Protein AF-A0A0S9SFR9-F1 (afdb_monomer_lite)

Foldseek 3Di:
DDDDDDDDDPDDDPPPCDDPPDDDDPPPDLQPWFWWWKWKDDPPDDIDIDTATENDPVVVQVVVVVVDDPPIDIDTPGTDDPVRVVVVVHDHDDPDDD

Structure (mmCIF, N/CA/C/O backbone):
data_AF-A0A0S9SFR9-F1
#
_entry.id   AF-A0A0S9SFR9-F1
#
loop_
_atom_site.group_PDB
_atom_site.id
_atom_site.type_symbol
_atom_site.label_atom_id
_atom_site.label_alt_id
_atom_site.label_comp_id
_atom_site.label_asym_id
_atom_site.label_entity_id
_atom_site.label_seq_id
_atom_site.pdbx_PDB_ins_code
_atom_site.Cartn_x
_atom_site.Cartn_y
_atom_site.Cartn_z
_atom_site.occupancy
_atom_site.B_iso_or_equiv
_atom_site.auth_seq_id
_atom_site.auth_comp_id
_atom_site.auth_asym_id
_atom_site.auth_atom_id
_atom_site.pdbx_PDB_model_num
ATOM 1 N N . MET A 1 1 ? -10.470 40.001 -79.546 1.00 43.50 1 MET A N 1
ATOM 2 C CA . MET A 1 1 ? -10.487 38.532 -79.396 1.00 43.50 1 MET A CA 1
ATOM 3 C C . MET A 1 1 ? -9.694 38.181 -78.144 1.00 43.50 1 MET A C 1
ATOM 5 O O . MET A 1 1 ? -8.491 38.412 -78.155 1.00 43.50 1 MET A O 1
ATOM 9 N N . PRO A 1 2 ? -10.340 37.760 -77.045 1.00 51.69 2 PRO A N 1
ATOM 10 C CA . PRO A 1 2 ? -9.649 37.393 -75.811 1.00 51.69 2 PRO A CA 1
ATOM 11 C C . PRO A 1 2 ? -9.018 36.001 -75.946 1.00 51.69 2 PRO A C 1
ATOM 13 O O . PRO A 1 2 ? -9.666 35.082 -76.442 1.00 51.69 2 PRO A O 1
ATOM 16 N N . GLN A 1 3 ? -7.773 35.843 -75.494 1.00 54.56 3 GLN A N 1
ATOM 17 C CA . GLN A 1 3 ? -7.164 34.530 -75.280 1.00 54.56 3 GLN A CA 1
ATOM 18 C C . GLN A 1 3 ? -7.134 34.222 -73.776 1.00 54.56 3 GLN A C 1
ATOM 20 O O . GLN A 1 3 ? -6.353 34.780 -73.013 1.00 54.56 3 GLN A O 1
ATOM 25 N N . THR A 1 4 ? -8.068 33.359 -73.382 1.00 56.69 4 THR A N 1
ATOM 26 C CA . THR A 1 4 ? -8.009 32.285 -72.368 1.00 56.69 4 THR A CA 1
ATOM 27 C C . THR A 1 4 ? -6.627 31.598 -72.431 1.00 56.69 4 THR A C 1
ATOM 29 O O . THR A 1 4 ? -6.140 31.403 -73.538 1.00 56.69 4 THR A O 1
ATOM 32 N N . VAL A 1 5 ? -5.856 31.233 -71.397 1.00 54.16 5 VAL A N 1
ATOM 33 C CA . VAL A 1 5 ? -5.998 30.468 -70.128 1.00 54.16 5 VAL A CA 1
ATOM 34 C C . VAL A 1 5 ? -4.582 30.537 -69.474 1.00 54.16 5 VAL A C 1
ATOM 36 O O . VAL A 1 5 ? -3.620 30.817 -70.178 1.00 54.16 5 VAL A O 1
ATOM 39 N N . VAL A 1 6 ? -4.297 30.340 -68.184 1.00 58.34 6 VAL A N 1
ATOM 40 C CA . VAL A 1 6 ? -4.533 29.176 -67.315 1.00 58.34 6 VAL A CA 1
ATOM 41 C C . VAL A 1 6 ? -4.373 29.666 -65.871 1.00 58.34 6 VAL A C 1
ATOM 43 O O . VAL A 1 6 ? -3.390 30.320 -65.532 1.00 58.34 6 VAL A O 1
ATOM 46 N N . SER A 1 7 ? -5.351 29.339 -65.036 1.00 51.62 7 SER A N 1
ATOM 47 C CA . SER A 1 7 ? -5.358 29.596 -63.602 1.00 51.62 7 SER A CA 1
ATOM 48 C C . SER A 1 7 ? -4.287 28.787 -62.874 1.00 51.62 7 SER A C 1
ATOM 50 O O . SER A 1 7 ? -4.176 27.573 -63.045 1.00 51.62 7 SER A O 1
ATOM 52 N N . ASP A 1 8 ? -3.545 29.489 -62.028 1.00 55.38 8 ASP A N 1
ATOM 53 C CA . ASP A 1 8 ? -2.663 28.948 -61.005 1.00 55.38 8 ASP A CA 1
ATOM 54 C C . ASP A 1 8 ? -3.501 28.169 -59.973 1.00 55.38 8 ASP A C 1
ATOM 56 O O . ASP A 1 8 ? -4.407 28.713 -59.337 1.00 55.38 8 ASP A O 1
ATOM 60 N N . LEU A 1 9 ? -3.248 26.866 -59.863 1.00 59.59 9 LEU A N 1
ATOM 61 C CA . LEU A 1 9 ? -3.866 25.963 -58.895 1.00 59.59 9 LEU A CA 1
ATOM 62 C C . LEU A 1 9 ? -2.746 25.075 -58.345 1.00 59.59 9 LEU A C 1
ATOM 64 O O . LEU A 1 9 ? -2.323 24.132 -59.025 1.00 59.59 9 LEU A O 1
ATOM 68 N N . PRO A 1 10 ? -2.238 25.329 -57.129 1.00 55.44 10 PRO A N 1
ATOM 69 C CA . PRO A 1 10 ? -1.338 24.384 -56.498 1.00 55.44 10 PRO A CA 1
ATOM 70 C C . PRO A 1 10 ? -2.111 23.091 -56.221 1.00 55.44 10 PRO A C 1
ATOM 72 O O . PRO A 1 10 ? -3.153 23.094 -55.562 1.00 55.44 10 PRO A O 1
ATOM 75 N N . ARG A 1 11 ? -1.588 21.973 -56.740 1.00 49.31 11 ARG A N 1
ATOM 76 C CA . ARG A 1 11 ? -2.037 20.615 -56.413 1.00 49.31 11 ARG A CA 1
ATOM 77 C C . ARG A 1 11 ? -2.063 20.453 -54.892 1.00 49.31 11 ARG A C 1
ATOM 79 O O . ARG A 1 11 ? -1.019 20.261 -54.274 1.00 49.31 11 ARG A O 1
ATOM 86 N N . GLN A 1 12 ? -3.254 20.491 -54.301 1.00 52.94 12 GLN A N 1
ATOM 87 C CA . GLN A 1 12 ? -3.464 19.978 -52.955 1.00 52.94 12 GLN A CA 1
ATOM 88 C C . GLN A 1 12 ? -3.190 18.473 -52.991 1.00 52.94 12 GLN A C 1
ATOM 90 O O . GLN A 1 12 ? -3.901 17.708 -53.643 1.00 52.94 12 GLN A O 1
ATOM 95 N N . GLN A 1 13 ? -2.112 18.057 -52.332 1.00 56.72 13 GLN A N 1
ATOM 96 C CA . GLN A 1 13 ? -1.910 16.659 -51.982 1.00 56.72 13 GLN A CA 1
ATOM 97 C C . GLN A 1 13 ? -3.009 16.273 -50.981 1.00 56.72 13 GLN A C 1
ATOM 99 O O . GLN A 1 13 ? -3.217 17.015 -50.017 1.00 56.72 13 GLN A O 1
ATOM 104 N N . PRO A 1 14 ? -3.727 15.156 -51.172 1.00 61.88 14 PRO A N 1
ATOM 105 C CA . PRO A 1 14 ? -4.634 14.677 -50.142 1.00 61.88 14 PRO A CA 1
ATOM 106 C C . PRO A 1 14 ? -3.810 14.307 -48.897 1.00 61.88 14 PRO A C 1
ATOM 108 O O . PRO A 1 14 ? -2.791 13.623 -49.038 1.00 61.88 14 PRO A O 1
ATOM 111 N N . PRO A 1 15 ? -4.207 14.732 -47.683 1.00 50.94 15 PRO A N 1
ATOM 112 C CA . PRO A 1 15 ? -3.564 14.254 -46.473 1.00 50.94 15 PRO A CA 1
ATOM 113 C C . PRO A 1 15 ? -3.812 12.750 -46.382 1.00 50.94 15 PRO A C 1
ATOM 115 O O . PRO A 1 15 ? -4.956 12.296 -46.293 1.00 50.94 15 PRO A O 1
ATOM 118 N N . GLY A 1 16 ? -2.723 11.983 -46.450 1.00 45.84 16 GLY A N 1
ATOM 119 C CA . GLY A 1 16 ? -2.730 10.558 -46.173 1.00 45.84 16 GLY A CA 1
ATOM 120 C C . GLY A 1 16 ? -3.442 10.331 -44.849 1.00 45.84 16 GLY A C 1
ATOM 121 O O . GLY A 1 16 ? -2.992 10.778 -43.797 1.00 45.84 16 GLY A O 1
ATOM 122 N N . THR A 1 17 ? -4.603 9.693 -44.925 1.00 60.66 17 THR A N 1
ATOM 123 C CA . THR A 1 17 ? -5.346 9.238 -43.761 1.00 60.66 17 THR A CA 1
ATOM 124 C C . THR A 1 17 ? -4.584 8.040 -43.212 1.00 60.66 17 THR A C 1
ATOM 126 O O . THR A 1 17 ? -4.872 6.897 -43.559 1.00 60.66 17 THR A O 1
ATOM 129 N N . GLU A 1 18 ? -3.549 8.294 -42.414 1.00 53.34 18 GLU A N 1
ATOM 130 C CA . GLU A 1 18 ? -2.992 7.249 -41.568 1.00 53.34 18 GLU A CA 1
ATOM 131 C C . GLU A 1 18 ? -4.064 6.903 -40.523 1.00 53.34 18 GLU A C 1
ATOM 133 O O . GLU A 1 18 ? -4.516 7.788 -39.787 1.00 53.34 18 GLU A O 1
ATOM 138 N N . PRO A 1 19 ? -4.542 5.649 -40.470 1.00 64.19 19 PRO A N 1
ATOM 139 C CA . PRO A 1 19 ? -5.456 5.240 -39.418 1.00 64.19 19 PRO A CA 1
ATOM 140 C C . PRO A 1 19 ? -4.746 5.410 -38.067 1.00 64.19 19 PRO A C 1
ATOM 142 O O . PRO A 1 19 ? -3.552 5.106 -37.974 1.00 64.19 19 PRO A O 1
ATOM 145 N N . PRO A 1 20 ? -5.437 5.861 -37.003 1.00 51.69 20 PRO A N 1
ATOM 146 C CA . PRO A 1 20 ? -4.856 5.859 -35.674 1.00 51.69 20 PRO A CA 1
ATOM 147 C C . PRO A 1 20 ? -4.539 4.409 -35.321 1.00 51.69 20 PRO A C 1
ATOM 149 O O . PRO A 1 20 ? -5.432 3.609 -35.042 1.00 51.69 20 PRO A O 1
ATOM 152 N N . GLY A 1 21 ? -3.252 4.072 -35.381 1.00 43.41 21 GLY A N 1
ATOM 153 C CA . GLY A 1 21 ? -2.708 2.827 -34.878 1.00 43.41 21 GLY A CA 1
ATOM 154 C C . GLY A 1 21 ? -3.014 2.743 -33.394 1.00 43.41 21 GLY A C 1
ATOM 155 O O . GLY A 1 21 ? -2.270 3.236 -32.547 1.00 43.41 21 GLY A O 1
ATOM 156 N N . THR A 1 22 ? -4.150 2.135 -33.082 1.00 53.53 22 THR A N 1
ATOM 157 C CA . THR A 1 22 ? -4.416 1.574 -31.777 1.00 53.53 22 THR A CA 1
ATOM 158 C C . THR A 1 22 ? -3.348 0.540 -31.475 1.00 53.53 22 THR A C 1
ATOM 160 O O . THR A 1 22 ? -3.197 -0.458 -32.175 1.00 53.53 22 THR A O 1
ATOM 163 N N . ASP A 1 23 ? -2.730 0.784 -30.329 1.00 53.53 23 ASP A N 1
ATOM 164 C CA . ASP A 1 23 ? -2.268 -0.216 -29.387 1.00 53.53 23 ASP A CA 1
ATOM 165 C C . ASP A 1 23 ? -0.833 -0.741 -29.552 1.00 53.53 23 ASP A C 1
ATOM 167 O O . ASP A 1 23 ? -0.312 -1.021 -30.627 1.00 53.53 23 ASP A O 1
ATOM 171 N N . LYS A 1 24 ? -0.238 -0.937 -28.373 1.00 49.56 24 LYS A N 1
ATOM 172 C CA . LYS A 1 24 ? 1.004 -1.658 -28.089 1.00 49.56 24 LYS A CA 1
ATOM 173 C C . LYS A 1 24 ? 2.306 -0.946 -28.420 1.00 49.56 24 LYS A C 1
ATOM 175 O O . LYS A 1 24 ? 3.100 -1.452 -29.200 1.00 49.56 24 LYS A O 1
ATOM 180 N N . SER A 1 25 ? 2.614 0.139 -27.702 1.00 46.59 25 SER A N 1
ATOM 181 C CA . SER A 1 25 ? 3.995 0.398 -27.228 1.00 46.59 25 SER A CA 1
ATOM 182 C C . SER A 1 25 ? 4.093 1.596 -26.281 1.00 46.59 25 SER A C 1
ATOM 184 O O . SER A 1 25 ? 4.801 2.573 -26.514 1.00 46.59 25 SER A O 1
ATOM 186 N N . ARG A 1 26 ? 3.427 1.505 -25.128 1.00 47.03 26 ARG A N 1
ATOM 187 C CA . ARG A 1 26 ? 3.876 2.228 -23.928 1.00 47.03 26 ARG A CA 1
ATOM 188 C C . ARG A 1 26 ? 4.182 1.277 -22.775 1.00 47.03 26 ARG A C 1
ATOM 190 O O . ARG A 1 26 ? 4.047 1.621 -21.613 1.00 47.03 26 ARG A O 1
ATOM 197 N N . SER A 1 27 ? 4.761 0.120 -23.104 1.00 47.56 27 SER A N 1
ATOM 198 C CA . SER A 1 27 ? 5.702 -0.554 -22.200 1.00 47.56 27 SER A CA 1
ATOM 199 C C . SER A 1 27 ? 7.025 0.230 -22.187 1.00 47.56 27 SER A C 1
ATOM 201 O O . SER A 1 27 ? 8.087 -0.251 -22.577 1.00 47.56 27 SER A O 1
ATOM 203 N N . ARG A 1 28 ? 6.968 1.516 -21.820 1.00 49.38 28 ARG A N 1
ATOM 204 C CA . ARG A 1 28 ? 8.167 2.324 -21.598 1.00 49.38 28 ARG A CA 1
ATOM 205 C C . ARG A 1 28 ? 8.663 1.965 -20.211 1.00 49.38 28 ARG A C 1
ATOM 207 O O . ARG A 1 28 ? 8.216 2.552 -19.241 1.00 49.38 28 ARG A O 1
ATOM 214 N N . ARG A 1 29 ? 9.545 0.962 -20.148 1.00 49.94 29 ARG A N 1
ATOM 215 C CA . ARG A 1 29 ? 10.382 0.635 -18.983 1.00 49.94 29 ARG A CA 1
ATOM 216 C C . ARG A 1 29 ? 9.598 0.708 -17.671 1.00 49.94 29 ARG A C 1
ATOM 218 O O . ARG A 1 29 ? 9.745 1.662 -16.915 1.00 49.94 29 ARG A O 1
ATOM 225 N N . SER A 1 30 ? 8.787 -0.311 -17.389 1.00 48.88 30 SER A N 1
ATOM 226 C CA . SER A 1 30 ? 8.304 -0.519 -16.024 1.00 48.88 30 SER A CA 1
ATOM 227 C C . SER A 1 30 ? 9.536 -0.703 -15.133 1.00 48.88 30 SER A C 1
ATOM 229 O O . SER A 1 30 ? 10.115 -1.789 -15.057 1.00 48.88 30 SER A O 1
ATOM 231 N N . GLY A 1 31 ? 10.001 0.390 -14.518 1.00 54.88 31 GLY A N 1
ATOM 232 C CA . GLY A 1 31 ? 10.908 0.332 -13.383 1.00 54.88 31 GLY A CA 1
ATOM 233 C C . GLY A 1 31 ? 10.315 -0.664 -12.398 1.00 54.88 31 GLY A C 1
ATOM 234 O O . GLY A 1 31 ? 9.095 -0.737 -12.274 1.00 54.88 31 GLY A O 1
ATOM 235 N N . LYS A 1 32 ? 11.159 -1.510 -11.798 1.00 65.81 32 LYS A N 1
ATOM 236 C CA . LYS A 1 32 ? 10.743 -2.668 -10.991 1.00 65.81 32 LYS A CA 1
ATOM 237 C C . LYS A 1 32 ? 9.622 -2.270 -10.020 1.00 65.81 32 LYS A C 1
ATOM 239 O O . LYS A 1 32 ? 9.919 -1.758 -8.947 1.00 65.81 32 LYS A O 1
ATOM 244 N N . SER A 1 33 ? 8.362 -2.516 -10.392 1.00 72.56 33 SER A N 1
ATOM 245 C CA . SER A 1 33 ? 7.206 -2.190 -9.555 1.00 72.56 33 SER A CA 1
ATOM 246 C C . SER A 1 33 ? 7.337 -2.973 -8.253 1.00 72.56 33 SER A C 1
ATOM 248 O O . SER A 1 33 ? 7.503 -4.200 -8.306 1.00 72.56 33 SER A O 1
ATOM 250 N N . GLN A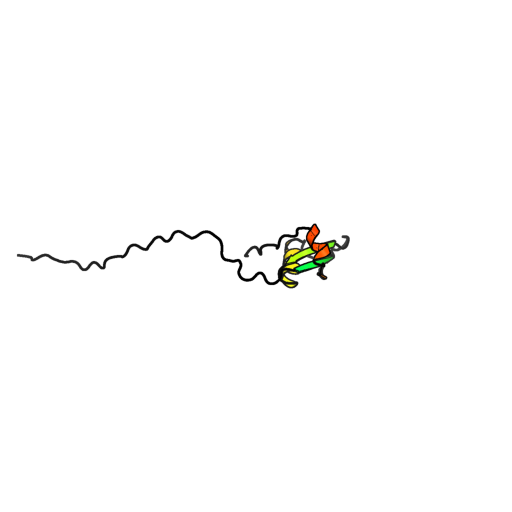 1 34 ? 7.286 -2.288 -7.118 1.00 87.38 34 GLN A N 1
ATOM 251 C CA . GLN A 1 34 ? 7.396 -2.896 -5.795 1.00 87.38 34 GLN A CA 1
ATOM 252 C C . GLN A 1 34 ? 6.027 -2.901 -5.127 1.00 87.38 34 GLN A C 1
ATOM 254 O O . GLN A 1 34 ? 5.099 -2.236 -5.584 1.00 87.38 34 GLN A O 1
ATOM 259 N N . VAL A 1 35 ? 5.889 -3.695 -4.069 1.00 91.56 35 VAL A N 1
ATOM 260 C CA . VAL A 1 35 ? 4.691 -3.656 -3.233 1.00 91.56 35 VAL A CA 1
ATOM 261 C C . VAL A 1 35 ? 5.035 -2.912 -1.958 1.00 91.56 35 VAL A C 1
ATOM 263 O O . VAL A 1 35 ? 5.915 -3.331 -1.205 1.00 91.56 35 VAL A O 1
ATOM 266 N N . PHE A 1 36 ? 4.354 -1.797 -1.751 1.00 93.31 36 PHE A N 1
ATOM 267 C CA . PHE A 1 36 ? 4.485 -0.935 -0.591 1.00 93.31 36 PHE A CA 1
ATOM 268 C C . PHE A 1 36 ? 3.378 -1.253 0.404 1.00 93.31 36 PHE A C 1
ATOM 270 O O . PHE A 1 36 ? 2.263 -1.603 0.017 1.00 93.31 36 PHE A O 1
ATOM 277 N N . LEU A 1 37 ? 3.709 -1.150 1.685 1.00 94.88 37 LEU A N 1
ATOM 278 C CA . LEU A 1 37 ? 2.746 -1.178 2.772 1.00 94.88 37 LEU A CA 1
ATOM 279 C C . LEU A 1 37 ? 2.498 0.261 3.204 1.00 94.88 37 LEU A C 1
ATOM 281 O O . LEU A 1 37 ? 3.442 0.975 3.546 1.00 94.88 37 LEU A O 1
ATOM 285 N N . VAL A 1 38 ? 1.239 0.674 3.184 1.00 94.88 38 VAL A N 1
ATOM 286 C CA . VAL A 1 38 ? 0.818 2.024 3.549 1.00 94.88 38 VAL A CA 1
ATOM 287 C C . VAL A 1 38 ? -0.132 1.925 4.729 1.00 94.88 38 VAL A C 1
ATOM 289 O O . VAL A 1 38 ? -1.185 1.294 4.638 1.00 94.88 38 VAL A O 1
ATOM 292 N N . ALA A 1 39 ? 0.260 2.525 5.844 1.00 94.38 39 ALA A N 1
ATOM 293 C CA . ALA A 1 39 ? -0.565 2.647 7.028 1.00 94.38 39 ALA A CA 1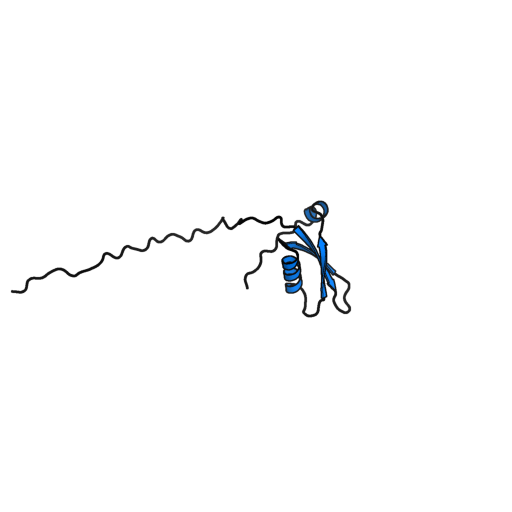
ATOM 294 C C . ALA A 1 39 ? -1.502 3.848 6.883 1.00 94.38 39 ALA A C 1
ATOM 296 O O . ALA A 1 39 ? -1.088 4.930 6.472 1.00 94.38 39 ALA A O 1
ATOM 297 N N . VAL A 1 40 ? -2.762 3.651 7.257 1.00 93.19 40 VAL A N 1
ATOM 298 C CA . VAL A 1 40 ? -3.785 4.691 7.302 1.00 93.19 40 VAL A CA 1
ATOM 299 C C . VAL A 1 40 ? -4.370 4.726 8.700 1.00 93.19 40 VAL A C 1
ATOM 301 O O . VAL A 1 40 ? -5.002 3.770 9.161 1.00 93.19 40 VAL A O 1
ATOM 304 N N . LYS A 1 41 ? -4.148 5.850 9.374 1.00 92.44 41 LYS A N 1
ATOM 305 C CA . LYS A 1 41 ? -4.637 6.128 10.717 1.00 92.44 41 LYS A CA 1
ATOM 306 C C . LYS A 1 41 ? -5.742 7.172 10.640 1.00 92.44 41 LYS A C 1
ATOM 308 O O . LYS A 1 41 ? -5.513 8.316 10.256 1.00 92.44 41 LYS A O 1
ATOM 313 N N . GLN A 1 42 ? -6.940 6.774 11.043 1.00 89.94 42 GLN A N 1
ATOM 314 C CA . GLN A 1 42 ? -8.115 7.637 11.115 1.00 89.94 42 GLN A CA 1
ATOM 315 C C . GLN A 1 42 ? -8.584 7.758 12.564 1.00 89.94 42 GLN A C 1
ATOM 317 O O . GLN A 1 42 ? -8.373 6.873 13.396 1.00 89.94 42 GLN A O 1
ATOM 322 N N . ARG A 1 43 ? -9.192 8.896 12.900 1.00 87.94 43 ARG A N 1
ATOM 323 C CA . ARG A 1 43 ? -9.682 9.147 14.256 1.00 87.94 43 ARG A CA 1
ATOM 324 C C . ARG A 1 43 ? -10.838 8.190 14.564 1.00 87.94 43 ARG A C 1
ATOM 326 O O . ARG A 1 43 ? -11.786 8.136 13.796 1.00 87.94 43 ARG A O 1
ATOM 333 N N . ARG A 1 44 ? -10.785 7.516 15.721 1.00 88.50 44 ARG A N 1
ATOM 334 C CA . ARG A 1 44 ? -11.794 6.536 16.196 1.00 88.50 44 ARG A CA 1
ATOM 335 C C . ARG A 1 44 ? -11.931 5.272 15.334 1.00 88.50 44 ARG A C 1
ATOM 337 O O . ARG A 1 44 ? -12.813 4.468 15.600 1.00 88.50 44 ARG A O 1
ATOM 344 N N . GLU A 1 45 ? -11.035 5.067 14.378 1.00 87.44 45 GLU A N 1
ATOM 345 C CA . GLU A 1 45 ? -10.992 3.878 13.529 1.00 87.44 45 GLU A CA 1
ATOM 346 C C . GLU A 1 45 ? -9.741 3.046 13.852 1.00 87.44 45 GLU A C 1
ATOM 348 O O . GLU A 1 45 ? -8.712 3.607 14.253 1.00 87.44 45 GLU A O 1
ATOM 353 N N . PRO A 1 46 ? -9.786 1.713 13.683 1.00 90.19 46 PRO A N 1
ATOM 354 C CA . PRO A 1 46 ? -8.597 0.881 13.798 1.00 90.19 46 PRO A CA 1
ATOM 355 C C . PRO A 1 46 ? -7.573 1.236 12.712 1.00 90.19 46 PRO A C 1
ATOM 357 O O . PRO A 1 46 ? -7.929 1.641 11.604 1.00 90.19 46 PRO A O 1
ATOM 360 N N . LEU A 1 47 ? -6.286 1.042 13.019 1.00 91.62 47 LEU A N 1
ATOM 361 C CA . LEU A 1 47 ? -5.206 1.206 12.046 1.00 91.62 47 LEU A CA 1
ATOM 362 C C . LEU A 1 47 ? -5.399 0.223 10.885 1.00 91.62 47 LEU A C 1
ATOM 364 O O . LEU A 1 47 ? -5.476 -0.988 11.100 1.00 91.62 47 LEU A O 1
ATOM 368 N N . ARG A 1 48 ? -5.429 0.740 9.655 1.00 92.94 48 ARG A N 1
ATOM 369 C CA . ARG A 1 48 ? -5.510 -0.070 8.434 1.00 92.94 48 ARG A CA 1
ATOM 370 C C . ARG A 1 48 ? -4.164 -0.046 7.728 1.00 92.94 48 ARG A C 1
ATOM 372 O O . ARG A 1 48 ? -3.511 0.992 7.681 1.00 92.94 48 ARG A O 1
ATOM 379 N N . VAL A 1 49 ? -3.749 -1.182 7.175 1.00 93.12 49 VAL A N 1
ATOM 380 C CA . VAL A 1 49 ? -2.531 -1.281 6.363 1.00 93.12 49 VAL A CA 1
ATOM 381 C C . VAL A 1 49 ? -2.908 -1.822 4.993 1.00 93.12 49 VAL A C 1
ATOM 383 O O . VAL A 1 49 ? -3.441 -2.925 4.882 1.00 93.12 49 VAL A O 1
ATOM 386 N N . TYR A 1 50 ? -2.621 -1.045 3.954 1.00 92.94 50 TYR A N 1
ATOM 387 C CA . TYR A 1 50 ? -2.883 -1.399 2.565 1.00 92.94 50 TYR A CA 1
ATOM 388 C C . TYR A 1 50 ? -1.599 -1.867 1.885 1.00 92.94 50 TYR A C 1
ATOM 390 O O . TYR A 1 50 ? -0.533 -1.286 2.085 1.00 92.94 50 TYR A O 1
ATOM 398 N N . ALA A 1 51 ? -1.704 -2.909 1.060 1.00 92.50 51 ALA A N 1
ATOM 399 C CA . ALA A 1 51 ? -0.623 -3.353 0.189 1.00 92.50 51 ALA A CA 1
ATOM 400 C C . ALA A 1 51 ? -0.877 -2.842 -1.232 1.00 92.50 51 ALA A C 1
ATOM 402 O O . ALA A 1 51 ? -1.842 -3.254 -1.874 1.00 92.50 51 ALA A O 1
ATOM 403 N N . VAL A 1 52 ? -0.001 -1.969 -1.729 1.00 92.06 52 VAL A N 1
ATOM 404 C CA . VAL A 1 52 ? -0.165 -1.298 -3.026 1.00 92.06 52 VAL A CA 1
ATOM 405 C C . VAL A 1 52 ? 1.025 -1.583 -3.919 1.00 92.06 52 VAL A C 1
ATOM 407 O O . VAL A 1 52 ? 2.177 -1.482 -3.497 1.00 92.06 52 VAL A O 1
ATOM 410 N N . ARG A 1 53 ? 0.758 -1.955 -5.173 1.00 90.69 53 ARG A N 1
A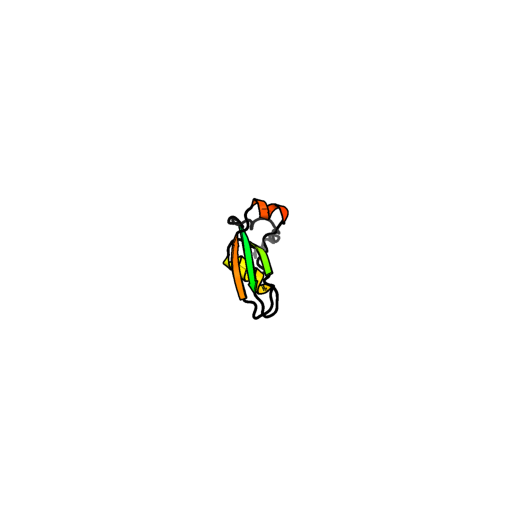TOM 411 C CA . ARG A 1 53 ? 1.801 -2.169 -6.174 1.00 90.69 53 ARG A CA 1
ATOM 412 C C . ARG A 1 53 ? 2.008 -0.893 -6.987 1.00 90.69 53 ARG A C 1
ATOM 414 O O . ARG A 1 53 ? 1.166 -0.566 -7.813 1.00 90.69 53 ARG A O 1
ATOM 421 N N . ALA A 1 54 ? 3.154 -0.247 -6.798 1.00 90.38 54 ALA A N 1
ATOM 422 C CA . ALA A 1 54 ? 3.505 1.024 -7.433 1.00 90.38 54 ALA A CA 1
ATOM 423 C C . ALA A 1 54 ? 4.972 1.032 -7.905 1.00 90.38 54 ALA A C 1
ATOM 425 O O . ALA A 1 54 ? 5.765 0.151 -7.543 1.00 90.38 54 ALA A O 1
ATOM 426 N N . ALA A 1 55 ? 5.348 2.000 -8.738 1.00 88.94 55 ALA A N 1
ATOM 427 C CA . ALA A 1 55 ? 6.728 2.220 -9.161 1.00 88.94 55 ALA A CA 1
ATOM 428 C C . ALA A 1 55 ? 7.554 2.954 -8.090 1.00 88.94 55 ALA A C 1
ATOM 430 O O . ALA A 1 55 ? 8.757 2.700 -7.984 1.00 88.94 55 ALA A O 1
ATOM 431 N N . SER A 1 56 ? 6.926 3.799 -7.265 1.00 90.12 56 SER A N 1
ATOM 432 C CA . SER A 1 56 ? 7.570 4.506 -6.147 1.00 90.12 56 SER A CA 1
ATOM 433 C C . SER A 1 56 ? 6.721 4.513 -4.868 1.00 90.12 56 SER A C 1
ATOM 435 O O . SER A 1 56 ? 5.544 4.153 -4.874 1.00 90.12 56 SER A O 1
ATOM 437 N N . GLN A 1 57 ? 7.341 4.910 -3.751 1.00 91.12 57 GLN A N 1
ATOM 438 C CA . GLN A 1 57 ? 6.643 5.075 -2.473 1.00 91.12 57 GLN A CA 1
ATOM 439 C C . GLN A 1 57 ? 5.651 6.242 -2.526 1.00 91.12 57 GLN A C 1
ATOM 441 O O . GLN A 1 57 ? 4.532 6.093 -2.053 1.00 91.12 57 GLN A O 1
ATOM 446 N N . ASP A 1 58 ? 6.037 7.365 -3.134 1.00 91.56 58 ASP A N 1
ATOM 447 C CA . ASP A 1 58 ? 5.173 8.547 -3.258 1.00 91.56 58 ASP A CA 1
ATOM 448 C C . ASP A 1 58 ? 3.926 8.242 -4.090 1.00 91.56 58 ASP A C 1
ATOM 450 O O . ASP A 1 58 ? 2.823 8.648 -3.738 1.00 91.56 58 ASP A O 1
ATOM 454 N N . GLU A 1 59 ? 4.080 7.446 -5.151 1.00 90.69 59 GLU A N 1
ATOM 455 C CA . GLU A 1 59 ? 2.956 6.965 -5.954 1.00 90.69 59 GLU A CA 1
ATOM 456 C C . GLU A 1 59 ? 2.025 6.065 -5.129 1.00 90.69 59 GLU A C 1
ATOM 458 O O . GLU A 1 59 ? 0.809 6.233 -5.174 1.00 90.69 59 GLU A O 1
ATOM 463 N N . ALA A 1 60 ? 2.576 5.155 -4.317 1.00 91.38 60 ALA A N 1
ATOM 464 C CA . ALA A 1 60 ? 1.772 4.324 -3.422 1.00 91.38 60 ALA A CA 1
ATOM 465 C C . ALA A 1 60 ? 1.006 5.157 -2.381 1.00 91.38 60 ALA A C 1
ATOM 467 O O . ALA A 1 60 ? -0.153 4.861 -2.097 1.00 91.38 60 ALA A O 1
ATOM 468 N N . LEU A 1 61 ? 1.630 6.200 -1.825 1.00 92.75 61 LEU A N 1
ATOM 469 C CA . LEU A 1 61 ? 0.967 7.122 -0.902 1.00 92.75 61 LEU A CA 1
ATOM 470 C C . LEU A 1 61 ? -0.151 7.899 -1.602 1.00 92.75 61 LEU A C 1
ATOM 472 O O . LEU A 1 61 ? -1.244 7.988 -1.052 1.00 92.75 61 LEU A O 1
ATOM 476 N N . GLY A 1 62 ? 0.092 8.397 -2.818 1.00 91.56 62 GLY A N 1
ATOM 477 C CA . GLY A 1 62 ? -0.906 9.109 -3.619 1.00 91.56 62 GLY A CA 1
ATOM 478 C C . GLY A 1 62 ? -2.128 8.250 -3.952 1.00 91.56 62 GLY A C 1
ATOM 479 O O . GLY A 1 62 ? -3.257 8.701 -3.778 1.00 91.56 62 GLY A O 1
ATOM 480 N N . ILE A 1 63 ? -1.910 6.990 -4.338 1.00 91.25 63 ILE A N 1
ATOM 481 C CA . ILE A 1 63 ? -2.975 6.001 -4.566 1.00 91.25 63 ILE A CA 1
ATOM 482 C C . ILE A 1 63 ? -3.850 5.836 -3.316 1.00 91.25 63 ILE A C 1
ATOM 484 O O . ILE A 1 63 ? -5.076 5.926 -3.377 1.00 91.25 63 ILE A O 1
ATOM 488 N N . VAL A 1 64 ? -3.225 5.612 -2.157 1.00 91.69 64 VAL A N 1
ATOM 489 C CA . VAL A 1 64 ? -3.967 5.378 -0.911 1.00 91.69 64 VAL A CA 1
ATOM 490 C C . VAL A 1 64 ? -4.654 6.653 -0.435 1.00 91.69 64 VAL A C 1
ATOM 492 O O . VAL A 1 64 ? -5.770 6.575 0.073 1.00 91.69 64 VAL A O 1
ATOM 495 N N . ALA A 1 65 ? -4.040 7.819 -0.633 1.00 90.81 65 ALA A N 1
ATOM 496 C CA . ALA A 1 65 ? -4.649 9.108 -0.330 1.00 90.81 65 ALA A CA 1
ATOM 497 C C . ALA A 1 65 ? -5.914 9.357 -1.153 1.00 90.81 65 ALA A C 1
ATOM 499 O O . ALA A 1 65 ? -6.933 9.718 -0.577 1.00 90.81 65 ALA A O 1
ATOM 500 N N . ALA A 1 66 ? -5.886 9.079 -2.458 1.00 89.69 66 ALA A N 1
ATOM 501 C CA . ALA A 1 66 ? -7.053 9.234 -3.326 1.00 89.69 66 ALA A CA 1
ATOM 502 C C . ALA A 1 66 ? -8.224 8.310 -2.937 1.00 89.69 66 ALA A C 1
ATOM 504 O O . ALA A 1 66 ? -9.383 8.648 -3.164 1.00 89.69 66 ALA A O 1
ATOM 505 N N . ALA A 1 67 ? -7.9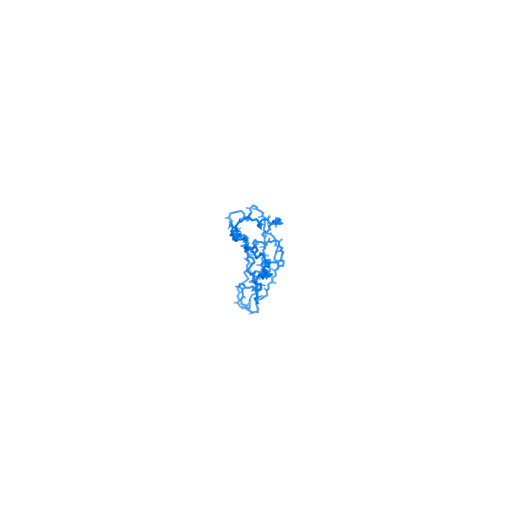33 7.151 -2.340 1.00 86.94 67 ALA A N 1
ATOM 506 C CA . ALA A 1 67 ? -8.936 6.163 -1.950 1.00 86.94 67 ALA A CA 1
ATOM 507 C C . ALA A 1 67 ? -9.485 6.333 -0.519 1.00 86.94 67 ALA A C 1
ATOM 509 O O . ALA A 1 67 ? -10.385 5.587 -0.125 1.00 86.94 67 ALA A O 1
ATOM 510 N N . ASN A 1 68 ? -8.943 7.250 0.290 1.00 85.62 68 ASN A N 1
ATOM 511 C CA . ASN A 1 68 ? -9.324 7.416 1.696 1.00 85.62 68 ASN A CA 1
ATOM 512 C C . ASN A 1 68 ? -9.899 8.819 1.971 1.00 85.62 68 ASN A C 1
ATOM 514 O O . ASN A 1 68 ? -9.546 9.776 1.289 1.00 85.62 68 ASN A O 1
ATOM 518 N N . PRO A 1 69 ? -10.788 8.958 2.974 1.00 75.56 69 PRO A N 1
ATOM 519 C CA . PRO A 1 69 ? -11.428 10.230 3.301 1.00 75.56 69 PRO A CA 1
ATOM 520 C C . PRO A 1 69 ? -10.432 11.296 3.780 1.00 75.56 69 PRO A C 1
ATOM 522 O O . PRO A 1 69 ? -9.405 10.981 4.394 1.00 75.56 69 PRO A O 1
ATOM 525 N N . GLU A 1 70 ? -10.788 12.567 3.563 1.00 71.00 70 GLU A N 1
ATOM 526 C CA . GLU A 1 70 ? -10.037 13.717 4.073 1.00 71.00 70 GLU A CA 1
ATOM 527 C C . GLU A 1 70 ? -9.861 13.631 5.598 1.00 71.00 70 GLU A C 1
ATOM 529 O O . GLU A 1 70 ? -10.794 13.342 6.351 1.00 71.00 70 GLU A O 1
ATOM 534 N N . GLY A 1 71 ? -8.629 13.865 6.057 1.00 76.38 71 GLY A N 1
ATOM 535 C CA . GLY A 1 71 ? -8.255 13.818 7.474 1.00 76.38 71 GLY A CA 1
ATOM 536 C C . GLY A 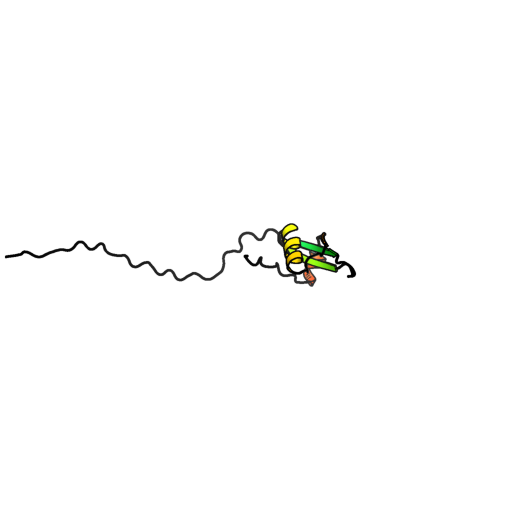1 71 ? -7.656 12.490 7.954 1.00 76.38 71 GLY A C 1
ATOM 537 O O . GLY A 1 71 ? -7.315 12.369 9.133 1.00 76.38 71 GLY A O 1
ATOM 538 N N . ALA A 1 72 ? -7.488 11.498 7.076 1.00 86.25 72 ALA A N 1
ATOM 539 C CA . ALA A 1 72 ? -6.702 10.306 7.378 1.00 86.25 72 ALA A CA 1
ATOM 540 C C . ALA A 1 72 ? -5.192 10.615 7.359 1.00 86.25 72 ALA A C 1
ATOM 542 O O . ALA A 1 72 ? -4.683 11.181 6.394 1.00 86.25 72 ALA A O 1
ATOM 543 N N . ALA A 1 73 ? -4.458 10.215 8.400 1.00 90.44 73 ALA A N 1
ATOM 544 C CA . ALA A 1 73 ? -2.997 10.263 8.393 1.00 90.44 73 ALA A CA 1
ATOM 545 C C . ALA A 1 73 ? -2.452 9.038 7.648 1.00 90.44 73 ALA A C 1
ATOM 547 O O . ALA A 1 73 ? -2.755 7.901 8.021 1.00 90.44 73 ALA A O 1
ATOM 548 N N . ILE A 1 74 ? -1.670 9.274 6.594 1.00 92.06 74 ILE A N 1
ATOM 549 C CA . ILE A 1 74 ? -1.166 8.240 5.684 1.00 92.06 74 ILE A CA 1
ATOM 550 C C . ILE A 1 74 ? 0.356 8.215 5.759 1.00 92.06 74 ILE A C 1
ATOM 552 O O . ILE A 1 74 ? 1.007 9.243 5.588 1.00 92.06 74 ILE A O 1
ATOM 556 N N . GLU A 1 75 ? 0.920 7.037 6.007 1.00 92.25 75 GLU A N 1
ATOM 557 C CA . GLU A 1 75 ? 2.357 6.854 6.196 1.00 92.25 75 GLU A CA 1
ATOM 558 C C . GLU A 1 75 ? 2.851 5.583 5.500 1.00 92.25 75 GLU A C 1
ATOM 560 O O . GLU A 1 75 ? 2.163 4.560 5.444 1.00 92.25 75 GLU A O 1
ATOM 565 N N . ALA A 1 76 ? 4.077 5.625 4.980 1.00 91.62 76 ALA A N 1
ATOM 566 C CA . ALA A 1 76 ? 4.726 4.443 4.437 1.00 91.62 76 ALA A CA 1
ATOM 567 C C . ALA A 1 76 ? 5.199 3.529 5.578 1.00 91.62 76 ALA A C 1
ATOM 569 O O . ALA A 1 76 ? 6.206 3.791 6.226 1.00 91.62 76 ALA A O 1
ATOM 570 N N . ALA A 1 77 ? 4.498 2.413 5.780 1.00 90.62 77 ALA A N 1
ATOM 571 C CA . ALA A 1 77 ? 4.847 1.403 6.779 1.00 90.62 77 ALA A CA 1
ATOM 572 C C . ALA A 1 77 ? 5.985 0.474 6.314 1.00 90.62 77 ALA A C 1
ATOM 574 O O . ALA A 1 77 ? 6.576 -0.247 7.116 1.00 90.62 77 ALA A O 1
ATOM 575 N N . GLY A 1 78 ? 6.289 0.463 5.011 1.00 92.19 78 GLY A N 1
ATOM 576 C CA . GLY A 1 78 ? 7.450 -0.229 4.459 1.00 92.19 78 GLY A CA 1
ATOM 577 C C . GLY A 1 78 ? 7.167 -0.924 3.133 1.00 92.19 78 GLY A C 1
ATOM 578 O O . GLY A 1 78 ? 6.412 -0.438 2.291 1.00 92.19 78 GLY A O 1
ATOM 579 N N . ARG A 1 79 ? 7.811 -2.076 2.923 1.00 92.31 79 ARG A N 1
ATOM 580 C CA . ARG A 1 79 ? 7.711 -2.859 1.685 1.00 92.31 79 ARG A CA 1
ATOM 581 C C . ARG A 1 79 ? 7.328 -4.297 1.980 1.00 92.31 79 ARG A C 1
ATOM 583 O O . ARG A 1 79 ? 7.851 -4.914 2.904 1.00 92.31 79 ARG A O 1
ATOM 590 N N . LEU A 1 80 ? 6.467 -4.853 1.136 1.00 91.12 80 LEU A N 1
ATOM 591 C CA . LEU A 1 80 ? 6.110 -6.261 1.183 1.00 91.12 80 LEU A CA 1
ATOM 592 C C . LEU A 1 80 ? 7.057 -7.067 0.290 1.00 91.12 80 LEU A C 1
ATOM 594 O O . LEU A 1 80 ? 7.284 -6.739 -0.878 1.00 91.12 80 LEU A O 1
ATOM 598 N N . SER A 1 81 ? 7.608 -8.156 0.829 1.00 88.81 81 SER A N 1
ATOM 599 C CA . SER A 1 81 ? 8.508 -9.021 0.064 1.00 88.81 81 SER A CA 1
ATOM 600 C C . SER A 1 81 ? 7.795 -9.651 -1.138 1.00 88.81 81 SER A C 1
ATOM 602 O O . SER A 1 81 ? 6.604 -9.962 -1.097 1.00 88.81 81 SER A O 1
ATOM 604 N N . LYS A 1 82 ? 8.542 -9.936 -2.213 1.00 85.06 82 LYS A N 1
ATOM 605 C CA . LYS A 1 82 ? 7.984 -10.564 -3.425 1.00 85.06 82 LYS A CA 1
ATOM 606 C C . LYS A 1 82 ? 7.312 -11.912 -3.134 1.00 85.06 82 LYS A C 1
ATOM 608 O O . LYS A 1 82 ? 6.336 -12.253 -3.792 1.00 85.06 82 LYS A O 1
ATOM 613 N N . LYS A 1 83 ? 7.818 -12.679 -2.158 1.00 88.69 83 LYS A N 1
ATOM 614 C CA . LYS A 1 83 ? 7.233 -13.970 -1.759 1.00 88.69 83 LYS A CA 1
ATOM 615 C C . LYS A 1 83 ? 5.828 -13.793 -1.175 1.00 88.69 83 LYS A C 1
ATOM 617 O O . LYS A 1 83 ? 4.939 -14.536 -1.568 1.00 88.69 83 LYS A O 1
ATOM 622 N N . LEU A 1 84 ? 5.631 -12.786 -0.321 1.00 88.88 84 LEU A N 1
ATOM 623 C CA . LEU A 1 84 ? 4.334 -12.482 0.297 1.00 88.88 84 LEU A CA 1
ATOM 624 C C . LEU A 1 84 ? 3.388 -11.724 -0.643 1.00 88.88 84 LEU A C 1
ATOM 626 O O . LEU A 1 84 ? 2.177 -11.880 -0.560 1.00 88.88 84 LEU A O 1
ATOM 630 N N . ALA A 1 85 ? 3.931 -10.945 -1.577 1.00 87.81 85 ALA A N 1
ATOM 631 C CA . ALA A 1 85 ? 3.142 -10.209 -2.559 1.00 87.81 85 ALA A CA 1
ATOM 632 C C . ALA A 1 85 ? 2.574 -11.089 -3.689 1.00 87.81 85 ALA A C 1
ATOM 634 O O . ALA A 1 85 ? 1.504 -10.797 -4.218 1.00 87.81 85 ALA A O 1
ATOM 635 N N . ARG A 1 86 ? 3.282 -12.156 -4.097 1.00 85.62 86 ARG A N 1
ATOM 636 C CA . ARG A 1 86 ? 2.878 -13.017 -5.231 1.00 85.62 86 ARG A CA 1
ATOM 637 C C . ARG A 1 86 ? 1.468 -13.612 -5.083 1.00 85.62 86 ARG A C 1
ATOM 639 O O . ARG A 1 86 ? 0.722 -13.528 -6.060 1.00 85.62 86 ARG A O 1
ATOM 646 N N . PRO A 1 87 ? 1.077 -14.175 -3.923 1.00 90.12 87 PRO A N 1
ATOM 647 C CA . PRO A 1 87 ? -0.267 -14.717 -3.727 1.00 90.12 87 PRO A CA 1
ATOM 648 C C . PRO A 1 87 ? -1.380 -13.672 -3.856 1.00 90.12 87 PRO A C 1
ATOM 650 O O . PRO A 1 87 ? -2.467 -14.006 -4.316 1.00 90.12 87 PRO A O 1
ATOM 653 N N . LEU A 1 88 ? -1.099 -12.408 -3.519 1.00 86.06 88 LEU A N 1
ATOM 654 C CA . LEU A 1 88 ? -2.083 -11.320 -3.527 1.00 86.06 88 LEU A CA 1
ATOM 655 C C . LEU A 1 88 ? -2.463 -10.850 -4.941 1.00 86.06 88 LEU A C 1
ATOM 657 O O . LEU A 1 88 ? -3.400 -10.073 -5.089 1.00 86.06 88 LEU A O 1
ATOM 661 N N . LYS A 1 89 ? -1.737 -11.294 -5.982 1.00 84.44 89 LYS A N 1
ATOM 662 C CA . LYS A 1 89 ? -1.996 -10.974 -7.402 1.00 84.44 89 LYS A CA 1
ATOM 663 C C . LYS A 1 89 ? -2.243 -9.476 -7.661 1.00 84.44 89 LYS A C 1
ATOM 665 O O . LYS A 1 89 ? -3.023 -9.115 -8.541 1.00 84.44 89 LYS A O 1
ATOM 670 N N . LEU A 1 90 ? -1.542 -8.612 -6.921 1.00 83.25 90 LEU A N 1
ATOM 671 C CA . LEU A 1 90 ? -1.712 -7.163 -7.008 1.00 83.25 90 LEU A CA 1
ATOM 672 C C . LEU A 1 90 ? -1.344 -6.669 -8.411 1.00 83.25 90 LEU A C 1
ATOM 674 O O . LEU A 1 90 ? -0.229 -6.895 -8.915 1.00 83.25 90 LEU A O 1
ATOM 678 N N . LYS A 1 91 ? -2.300 -5.997 -9.045 1.00 81.31 91 LYS A N 1
ATOM 679 C CA . LYS A 1 91 ? -2.092 -5.321 -10.321 1.00 81.31 91 LYS A CA 1
ATOM 680 C C . LYS A 1 91 ? -1.466 -3.954 -10.040 1.00 81.31 91 LYS A C 1
ATOM 682 O O . LYS A 1 91 ? -1.815 -3.346 -9.033 1.00 81.31 91 LYS A O 1
ATOM 687 N N . PRO A 1 92 ? -0.504 -3.507 -10.864 1.00 74.00 92 PRO A N 1
ATOM 688 C CA . PRO A 1 92 ? -0.060 -2.126 -10.787 1.00 74.00 92 PRO A CA 1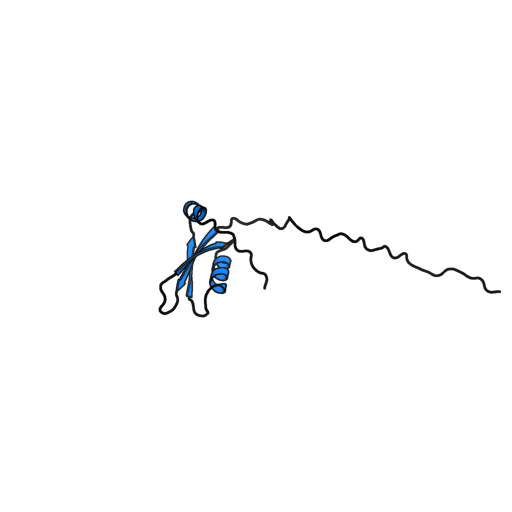
ATOM 689 C C . PRO A 1 92 ? -1.271 -1.242 -11.069 1.00 74.00 92 PRO A C 1
ATOM 691 O O . PRO A 1 92 ? -2.001 -1.494 -12.033 1.00 74.00 92 PRO A O 1
ATOM 694 N N . GLU A 1 93 ? -1.510 -0.267 -10.205 1.00 66.62 93 GLU A N 1
ATOM 695 C CA . GLU A 1 93 ? -2.560 0.704 -10.463 1.00 66.62 93 GLU A CA 1
ATOM 696 C C . GLU A 1 93 ? -2.106 1.592 -11.617 1.00 66.62 93 GLU A C 1
ATOM 698 O O . GLU A 1 93 ? -0.952 2.015 -11.671 1.00 66.62 93 GLU A O 1
ATOM 703 N N . VAL A 1 94 ? -2.976 1.776 -12.607 1.00 56.56 94 VAL A N 1
ATOM 704 C CA . VAL A 1 94 ? -2.680 2.668 -13.725 1.00 56.56 94 VAL A CA 1
ATOM 705 C C . VAL A 1 94 ? -2.985 4.075 -13.224 1.00 56.56 94 VAL A C 1
ATOM 707 O O . VAL A 1 94 ? -4.139 4.310 -12.852 1.00 56.56 94 VAL A O 1
ATOM 710 N N . PRO A 1 95 ? -2.009 5.002 -13.199 1.00 54.75 95 PRO A N 1
ATOM 711 C CA . PRO A 1 95 ? -2.280 6.385 -12.840 1.00 54.75 95 PRO A CA 1
ATOM 712 C C . PRO A 1 95 ? -3.392 6.898 -13.750 1.00 54.75 95 PRO A C 1
ATOM 714 O O . PRO A 1 95 ? -3.245 6.877 -14.975 1.00 54.75 95 PRO A O 1
ATOM 717 N N . HIS A 1 96 ? -4.525 7.283 -13.168 1.00 45.41 96 HIS A N 1
ATOM 718 C CA . HIS A 1 96 ? -5.571 7.943 -13.933 1.00 45.41 96 HIS A CA 1
ATOM 719 C C . HIS A 1 96 ? -5.075 9.373 -14.174 1.00 45.41 96 HIS A C 1
ATOM 721 O O . HIS A 1 96 ? -4.778 10.064 -13.197 1.00 45.41 96 HIS A O 1
ATOM 727 N N . PRO A 1 97 ? -4.873 9.799 -15.435 1.00 45.78 97 PRO A N 1
ATOM 728 C CA . PRO A 1 97 ? -4.490 11.174 -15.707 1.00 45.78 97 PRO A CA 1
ATOM 729 C C . PRO A 1 97 ? -5.606 12.102 -15.217 1.00 45.78 97 PRO A C 1
ATOM 731 O O . PRO A 1 97 ? -6.783 11.829 -15.459 1.00 45.78 97 PRO A O 1
ATOM 734 N N . ILE A 1 98 ? -5.197 13.143 -14.493 1.00 42.16 98 ILE A N 1
ATOM 735 C CA . ILE A 1 98 ? -6.044 14.232 -13.993 1.00 42.16 98 ILE A CA 1
ATOM 736 C C . ILE A 1 98 ? -6.337 15.194 -15.145 1.00 42.16 98 ILE A C 1
ATOM 738 O O . ILE A 1 98 ? -5.389 15.449 -15.928 1.00 42.16 98 ILE A O 1
#

Secondary structure (DSSP, 8-state):
------------PPP-------S----------EEEEEEEE-TTS--EEEEEEESSHHHHHHHHHHTS-TT-EEEEEEEE-HHHHGGGTPPPPPPPP-

pLDDT: mean 74.84, std 18.35, range [42.16, 94.88]

Radius of gyration: 27.44 Å; chains: 1; bounding box: 23×53×96 Å

Sequence (98 aa):
MPQTVVSDLPRQQPPGTEPPGTDKSRSRRSGKSQVFLVAVKQRREPLRVYAVRAASQDEALGIVAAANPEGAAIEAAGRLSKKLARPLKLKPEVPHPI